Protein AF-A0AB72ZEQ2-F1 (afdb_monomer_lite)

Structure (mmCIF, N/CA/C/O backbone):
data_AF-A0AB72ZEQ2-F1
#
_entry.id   AF-A0AB72ZEQ2-F1
#
loop_
_atom_site.group_PDB
_atom_site.id
_atom_site.type_symbol
_atom_site.label_atom_id
_atom_site.label_alt_id
_atom_site.label_comp_id
_atom_site.label_asym_id
_atom_site.label_entity_id
_atom_site.label_seq_id
_atom_site.pdbx_PDB_ins_code
_atom_site.Cartn_x
_atom_site.Cartn_y
_atom_site.Cartn_z
_atom_site.occupancy
_atom_site.B_iso_or_equiv
_atom_site.auth_seq_id
_atom_site.auth_comp_id
_atom_site.auth_asym_id
_atom_site.auth_atom_id
_atom_site.pdbx_PDB_model_num
ATOM 1 N N . MET A 1 1 ? -40.148 20.447 48.934 1.00 45.53 1 MET A N 1
ATOM 2 C CA . MET A 1 1 ? -38.797 19.963 48.595 1.00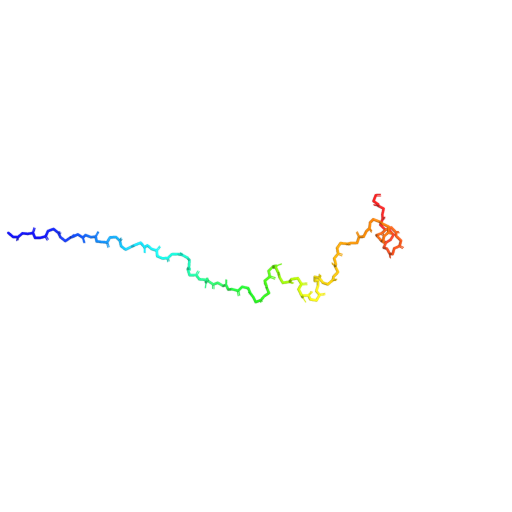 45.53 1 MET A CA 1
ATOM 3 C C . MET A 1 1 ? -38.963 18.667 47.817 1.00 45.53 1 MET A C 1
ATOM 5 O O . MET A 1 1 ? -39.156 17.629 48.430 1.00 45.53 1 MET A O 1
ATOM 9 N N . LEU A 1 2 ? -39.025 18.735 46.489 1.00 50.38 2 LEU A N 1
ATOM 10 C CA . LEU A 1 2 ? -38.927 17.551 45.636 1.00 50.38 2 LEU A CA 1
ATOM 11 C C . LEU A 1 2 ? -37.942 17.937 44.537 1.00 50.38 2 LEU A C 1
ATOM 13 O O . LEU A 1 2 ? -38.298 18.613 43.576 1.00 50.38 2 LEU A O 1
ATOM 17 N N . GLU A 1 3 ? -36.668 17.658 44.790 1.00 53.22 3 GLU A N 1
ATOM 18 C CA . GLU A 1 3 ? -35.606 17.904 43.827 1.00 53.22 3 GLU A CA 1
ATOM 19 C C . GLU A 1 3 ? -35.790 16.929 42.669 1.00 53.22 3 GLU A C 1
ATOM 21 O O . GLU A 1 3 ? -35.624 15.718 42.802 1.00 53.22 3 GLU A O 1
ATOM 26 N N . THR A 1 4 ? -36.198 17.476 41.529 1.00 51.81 4 THR A N 1
ATOM 27 C CA . THR A 1 4 ? -36.286 16.767 40.261 1.00 51.81 4 THR A 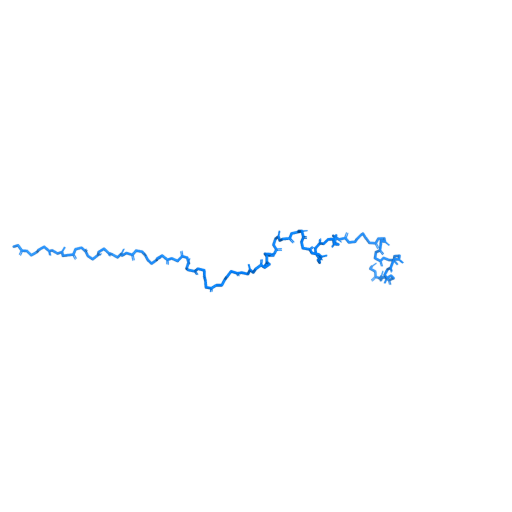CA 1
ATOM 28 C C . THR A 1 4 ? -34.877 16.321 39.890 1.00 51.81 4 THR A C 1
ATOM 30 O O . THR A 1 4 ? -34.060 17.119 39.430 1.00 51.81 4 THR A O 1
ATOM 33 N N . THR A 1 5 ? -34.565 15.049 40.131 1.00 58.88 5 THR A N 1
ATOM 34 C CA . THR A 1 5 ? -33.292 14.439 39.750 1.00 58.88 5 THR A CA 1
ATOM 35 C C . THR A 1 5 ? -33.097 14.613 38.249 1.00 58.88 5 THR A C 1
ATOM 37 O O . THR A 1 5 ? -33.751 13.952 37.440 1.00 58.88 5 THR A O 1
ATOM 40 N N . LYS A 1 6 ? -32.212 15.543 37.881 1.00 59.03 6 LYS A N 1
ATOM 41 C CA . LYS A 1 6 ? -31.715 15.745 36.523 1.00 59.03 6 LYS A CA 1
ATOM 42 C C . LYS A 1 6 ? -31.110 14.421 36.071 1.00 59.03 6 LYS A C 1
ATOM 44 O O . LYS A 1 6 ? -30.002 14.082 36.472 1.00 59.03 6 LYS A O 1
ATOM 49 N N . SER A 1 7 ? -31.857 13.661 35.273 1.00 61.12 7 SER A N 1
ATOM 50 C CA . SER A 1 7 ? -31.331 12.496 34.571 1.00 61.12 7 SER A CA 1
ATOM 51 C C . SER A 1 7 ? -30.263 13.007 33.606 1.00 61.12 7 SER A C 1
ATOM 53 O O . SER A 1 7 ? -30.551 13.488 32.511 1.00 61.12 7 SER A O 1
ATOM 55 N N . THR A 1 8 ? -29.016 13.031 34.067 1.00 64.56 8 THR A N 1
ATOM 56 C CA . THR A 1 8 ? -27.852 13.250 33.218 1.00 64.56 8 THR A CA 1
ATOM 57 C C . THR A 1 8 ? -27.751 12.048 32.303 1.00 64.56 8 THR A C 1
ATOM 59 O O . THR A 1 8 ? -27.217 11.010 32.687 1.00 64.56 8 THR A O 1
ATOM 62 N N . VAL A 1 9 ? -28.299 12.189 31.099 1.00 67.12 9 VAL A N 1
ATOM 63 C CA . VAL A 1 9 ? -28.049 11.282 29.982 1.00 67.12 9 VAL A CA 1
ATOM 64 C C . VAL A 1 9 ? -26.541 11.316 29.735 1.00 67.12 9 VAL A C 1
ATOM 66 O O . VAL A 1 9 ? -26.016 12.270 29.162 1.00 67.12 9 VAL A O 1
ATOM 69 N N . GLN A 1 10 ? -25.814 10.333 30.265 1.00 70.12 10 GLN A N 1
ATOM 70 C CA . GLN A 1 10 ? -24.418 10.145 29.896 1.00 70.12 10 GLN A CA 1
ATOM 71 C C . GLN A 1 10 ? -24.393 9.746 28.422 1.00 70.12 10 GLN A C 1
ATOM 73 O O . GLN A 1 10 ? -25.060 8.794 28.018 1.00 70.12 10 GLN A O 1
ATOM 78 N N . ALA A 1 11 ? -23.653 10.507 27.617 1.00 67.38 11 ALA A N 1
ATOM 79 C CA . ALA A 1 11 ? -23.434 10.175 26.221 1.00 67.38 11 ALA A CA 1
ATOM 80 C C . ALA A 1 11 ? -22.766 8.795 26.136 1.00 67.38 11 ALA A C 1
ATOM 82 O O . ALA A 1 11 ? -21.758 8.542 26.798 1.00 67.38 11 ALA A O 1
ATOM 83 N N . LEU A 1 12 ? -23.344 7.899 25.336 1.00 69.25 12 LEU A N 1
ATOM 84 C CA . LEU A 1 12 ? -22.760 6.595 25.055 1.00 69.25 12 LEU A CA 1
ATOM 85 C C . LEU A 1 12 ? -21.414 6.809 24.351 1.00 69.25 12 LEU A C 1
ATOM 87 O O . LEU A 1 12 ? -21.365 7.346 23.244 1.00 69.25 12 LEU A O 1
ATOM 91 N N . TYR A 1 13 ? -20.322 6.409 25.002 1.00 67.62 13 TYR A N 1
ATOM 92 C CA . TYR A 1 13 ? -18.997 6.433 24.393 1.00 67.62 13 TYR A CA 1
ATOM 93 C C . TYR A 1 13 ? -18.913 5.332 23.337 1.00 67.62 13 TYR A C 1
ATOM 95 O O . TYR A 1 13 ? -18.903 4.143 23.652 1.00 67.62 13 TYR A O 1
ATOM 103 N N . PHE A 1 14 ? -18.817 5.746 22.079 1.00 64.12 14 PHE A N 1
ATOM 104 C CA . PHE A 1 14 ? -18.464 4.886 20.957 1.00 64.12 14 PHE A CA 1
ATOM 105 C C . PHE A 1 14 ? -17.190 5.419 20.288 1.00 64.12 14 PHE A C 1
ATOM 107 O O . PHE A 1 14 ? -17.007 6.637 20.250 1.00 64.12 14 PHE A O 1
ATOM 114 N N . PRO A 1 15 ? -16.335 4.555 19.712 1.00 74.62 15 PRO A N 1
ATOM 115 C CA . PRO A 1 15 ? -16.439 3.098 19.624 1.00 74.62 15 PRO A CA 1
ATOM 116 C C . PRO A 1 15 ? -15.490 2.378 20.598 1.00 74.62 15 PRO A C 1
ATOM 118 O O . PRO A 1 15 ? -14.349 2.792 20.801 1.00 74.62 15 PRO A O 1
ATOM 121 N N . CYS A 1 16 ? -15.913 1.234 21.145 1.00 73.25 16 CYS A N 1
ATOM 122 C CA . CYS A 1 16 ? -14.944 0.250 21.618 1.00 73.25 16 CYS A CA 1
ATOM 123 C C . CYS A 1 16 ? -14.318 -0.425 20.389 1.00 73.25 16 CYS A C 1
ATOM 125 O O . CYS A 1 16 ? -15.000 -0.763 19.421 1.00 73.25 16 CYS A O 1
ATOM 127 N N . THR A 1 17 ? -12.997 -0.584 20.385 1.00 74.19 17 THR A N 1
ATOM 128 C CA . THR A 1 17 ? -12.331 -1.332 19.316 1.00 74.19 17 THR A CA 1
ATOM 129 C C . THR A 1 17 ? -12.616 -2.813 19.537 1.00 74.19 17 THR A C 1
ATOM 131 O O . THR A 1 17 ? -11.983 -3.440 20.379 1.00 74.19 17 THR A O 1
ATOM 134 N N . VAL A 1 18 ? -13.596 -3.360 18.813 1.00 77.94 18 VAL A N 1
ATOM 135 C CA . VAL A 1 18 ? -13.978 -4.783 18.911 1.00 77.94 18 VAL A CA 1
ATOM 136 C C . VAL A 1 18 ? -12.850 -5.682 18.407 1.00 77.94 18 VAL A C 1
ATOM 138 O O . VAL A 1 18 ? -12.570 -6.734 18.972 1.00 77.94 18 VAL A O 1
ATOM 141 N N . PHE A 1 19 ? -12.173 -5.241 17.352 1.00 71.31 19 PHE A N 1
ATOM 142 C CA . PHE A 1 19 ? -11.018 -5.909 16.785 1.00 71.31 19 PHE A CA 1
ATOM 143 C C . PHE A 1 19 ? -10.114 -4.861 16.146 1.00 71.31 19 PHE A C 1
ATOM 145 O O . PHE A 1 19 ? -10.585 -3.970 15.437 1.00 71.31 19 PHE A O 1
ATOM 152 N N . LYS A 1 20 ? -8.811 -4.965 16.399 1.00 75.56 20 LYS A N 1
ATOM 153 C CA . LYS A 1 20 ? -7.791 -4.175 15.714 1.00 75.56 20 LYS A CA 1
ATOM 154 C C . LYS A 1 20 ? -7.043 -5.118 14.788 1.00 75.56 20 LYS A C 1
ATOM 156 O O . LYS A 1 20 ? -6.475 -6.104 15.253 1.00 75.56 20 LYS A O 1
ATOM 161 N N . THR A 1 21 ? -7.051 -4.830 13.490 1.00 77.44 21 THR A N 1
ATOM 162 C CA . THR A 1 21 ? -6.275 -5.625 12.540 1.00 77.44 21 THR A CA 1
ATOM 163 C C . THR A 1 21 ? -4.791 -5.486 12.879 1.00 77.44 21 THR A C 1
ATOM 165 O O . THR A 1 21 ? -4.310 -4.399 13.202 1.00 77.44 21 THR A O 1
ATOM 168 N N . GLN A 1 22 ? -4.063 -6.602 12.859 1.00 75.25 22 GLN A N 1
ATOM 169 C CA . GLN A 1 22 ? -2.620 -6.587 13.116 1.00 75.25 22 GLN A CA 1
ATOM 170 C C . GLN A 1 22 ? -1.864 -5.963 11.941 1.00 75.25 22 GLN A C 1
ATOM 172 O O . GLN A 1 22 ? -0.924 -5.204 12.143 1.00 75.25 22 GLN A O 1
ATOM 177 N N . LYS A 1 23 ? -2.325 -6.243 10.717 1.00 74.25 23 LYS A N 1
ATOM 178 C CA . LYS A 1 23 ? -1.855 -5.590 9.499 1.00 74.25 23 LYS A CA 1
ATOM 179 C C . LYS A 1 23 ? -2.780 -4.432 9.180 1.00 74.25 23 LYS A C 1
ATOM 181 O O . LYS A 1 23 ? -3.995 -4.624 9.047 1.00 74.25 23 LYS A O 1
ATOM 186 N N . ARG A 1 24 ? -2.224 -3.229 9.130 1.00 75.50 24 ARG A N 1
ATOM 187 C CA . ARG A 1 24 ? -2.998 -2.056 8.748 1.00 75.50 24 ARG A CA 1
ATOM 188 C C . ARG A 1 24 ? -3.051 -1.983 7.226 1.00 75.50 24 ARG A C 1
ATOM 190 O O . ARG A 1 24 ? -2.082 -2.325 6.564 1.00 75.50 24 ARG A O 1
ATOM 197 N N . MET A 1 25 ? -4.187 -1.556 6.682 1.00 73.12 25 MET A N 1
ATOM 198 C CA . MET A 1 25 ? -4.356 -1.383 5.233 1.00 73.12 25 MET A CA 1
ATOM 199 C C . MET A 1 25 ? -3.343 -0.381 4.652 1.00 73.12 25 MET A C 1
ATOM 201 O O . MET A 1 25 ? -2.982 -0.482 3.490 1.00 73.12 25 MET A O 1
ATOM 205 N N . ASP A 1 26 ? -2.888 0.566 5.472 1.00 72.94 26 ASP A N 1
ATOM 206 C CA . ASP A 1 26 ? -1.915 1.612 5.160 1.00 72.94 26 ASP A CA 1
ATOM 207 C C . ASP A 1 26 ? -0.458 1.223 5.479 1.00 72.94 26 ASP A C 1
ATOM 209 O O . ASP A 1 26 ? 0.421 2.084 5.487 1.00 72.94 26 ASP A O 1
ATOM 213 N N . ASP A 1 27 ? -0.174 -0.053 5.758 1.00 76.69 27 ASP A N 1
ATOM 214 C CA . ASP A 1 27 ? 1.195 -0.539 5.949 1.00 76.69 27 ASP A CA 1
ATOM 215 C C . ASP A 1 27 ? 1.903 -0.750 4.600 1.00 76.69 27 ASP A C 1
ATOM 217 O O . ASP A 1 27 ? 2.082 -1.870 4.128 1.00 76.69 27 ASP A O 1
ATOM 221 N N . TYR A 1 28 ? 2.338 0.351 3.985 1.00 73.88 28 TYR A N 1
ATOM 222 C CA . TYR A 1 28 ? 3.117 0.340 2.738 1.00 73.88 28 TYR A CA 1
ATOM 223 C C . TYR A 1 28 ? 4.490 -0.345 2.873 1.00 73.88 28 TYR A C 1
ATOM 225 O O . TYR A 1 28 ? 5.175 -0.553 1.873 1.00 73.88 28 TYR A O 1
ATOM 233 N N . GLY A 1 29 ? 4.914 -0.676 4.099 1.00 75.50 29 GLY A N 1
ATOM 234 C CA . GLY A 1 29 ? 6.116 -1.463 4.367 1.00 75.50 29 GLY A CA 1
ATOM 235 C C . GLY A 1 29 ? 5.884 -2.974 4.309 1.00 75.50 29 GLY A C 1
ATOM 236 O O . GLY A 1 29 ? 6.850 -3.732 4.415 1.00 75.50 29 GLY A O 1
ATOM 237 N N . ALA A 1 30 ? 4.636 -3.423 4.150 1.00 79.25 30 ALA A N 1
ATOM 238 C CA . ALA A 1 30 ? 4.313 -4.836 4.060 1.00 79.25 30 ALA A CA 1
ATOM 239 C C . ALA A 1 30 ? 4.963 -5.482 2.825 1.00 79.25 30 ALA A C 1
ATOM 241 O O . ALA A 1 30 ? 5.081 -4.873 1.762 1.00 79.25 30 ALA A O 1
ATOM 242 N N . ASP A 1 31 ? 5.389 -6.741 2.964 1.00 75.75 31 ASP A N 1
ATOM 243 C CA . ASP A 1 31 ? 6.139 -7.463 1.928 1.00 75.75 31 ASP A CA 1
ATOM 244 C C . ASP A 1 31 ? 5.413 -7.536 0.573 1.00 75.75 31 ASP A C 1
ATOM 246 O O . ASP A 1 31 ? 6.078 -7.562 -0.468 1.00 75.75 31 ASP A O 1
ATOM 250 N N . ASP A 1 32 ? 4.079 -7.573 0.602 1.00 75.12 32 ASP A N 1
ATOM 251 C CA . ASP A 1 32 ? 3.156 -7.577 -0.537 1.00 75.12 32 ASP A CA 1
ATOM 252 C C . ASP A 1 32 ? 2.878 -6.178 -1.112 1.00 75.12 32 ASP A C 1
ATOM 254 O O . ASP A 1 32 ? 2.474 -6.072 -2.266 1.00 75.12 32 ASP A O 1
ATOM 258 N N . MET A 1 33 ? 3.160 -5.109 -0.361 1.00 73.56 33 MET A N 1
ATOM 259 C CA . MET A 1 33 ? 3.069 -3.715 -0.824 1.00 73.56 33 MET A CA 1
ATOM 260 C C . MET A 1 33 ? 4.387 -3.161 -1.388 1.00 73.56 33 MET A C 1
ATOM 262 O O . MET A 1 33 ? 4.434 -2.027 -1.860 1.00 73.56 33 MET A O 1
ATOM 266 N N . ARG A 1 34 ? 5.464 -3.960 -1.401 1.00 67.81 34 ARG A N 1
ATOM 267 C CA . ARG A 1 34 ? 6.770 -3.563 -1.967 1.00 67.81 34 ARG A CA 1
ATOM 268 C C . ARG A 1 34 ? 6.764 -3.409 -3.486 1.00 67.81 34 ARG A C 1
ATOM 270 O O . ARG A 1 34 ? 7.644 -2.752 -4.040 1.00 67.81 34 ARG A O 1
ATOM 277 N N . CYS A 1 35 ? 5.806 -4.031 -4.162 1.00 70.81 35 CYS A N 1
ATOM 278 C CA . CYS A 1 35 ? 5.619 -3.897 -5.596 1.00 70.81 35 CYS A CA 1
ATOM 279 C C . CYS A 1 35 ? 4.561 -2.818 -5.829 1.00 70.81 35 CYS A C 1
ATOM 281 O O . CYS A 1 35 ? 3.368 -3.089 -5.745 1.00 70.81 35 CYS A O 1
ATOM 283 N N . GLY A 1 36 ? 5.011 -1.584 -6.067 1.00 7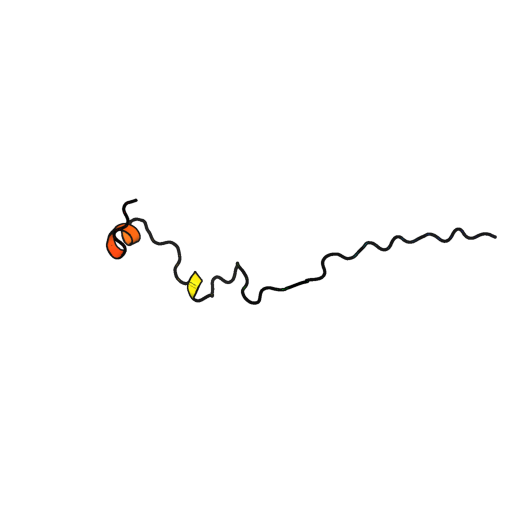4.81 36 GLY A N 1
ATOM 284 C CA . GLY A 1 36 ? 4.130 -0.515 -6.537 1.00 74.81 36 GLY A CA 1
ATOM 285 C C . GLY A 1 36 ? 3.586 -0.797 -7.941 1.00 74.81 36 GLY A C 1
ATOM 286 O O . GLY A 1 36 ? 3.876 -1.835 -8.543 1.00 74.81 36 GLY A O 1
ATOM 287 N N . ASP A 1 37 ? 2.821 0.150 -8.480 1.00 84.75 37 ASP A N 1
ATOM 288 C CA . ASP A 1 37 ? 2.237 0.006 -9.811 1.00 84.75 37 ASP A CA 1
ATOM 289 C C . ASP A 1 37 ? 3.314 -0.204 -10.880 1.00 84.75 37 ASP A C 1
ATOM 291 O O . ASP A 1 37 ? 4.310 0.521 -10.966 1.00 84.75 37 ASP A O 1
ATOM 295 N N . LEU A 1 38 ? 3.089 -1.202 -11.730 1.00 86.56 38 LEU A N 1
ATOM 296 C CA . LEU A 1 38 ? 3.922 -1.441 -12.896 1.00 86.56 38 LEU A CA 1
ATOM 297 C C . LEU A 1 38 ? 3.533 -0.470 -14.008 1.00 86.56 38 LEU A C 1
ATOM 299 O O . LEU A 1 38 ? 2.353 -0.248 -14.286 1.00 86.56 38 LEU A O 1
ATOM 303 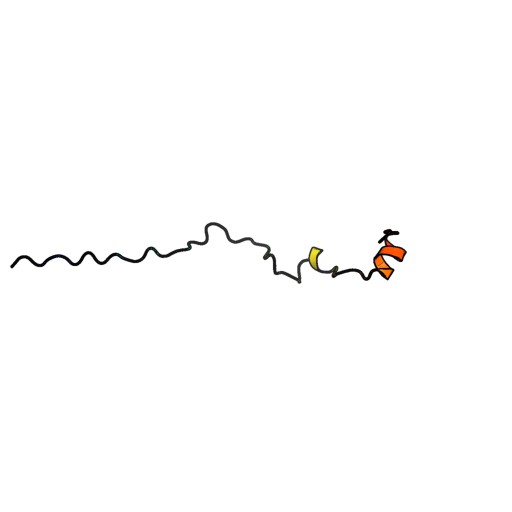N N . SER A 1 39 ? 4.532 0.075 -14.699 1.00 88.44 39 SER A N 1
ATOM 304 C CA . SER A 1 39 ? 4.268 0.845 -15.913 1.00 88.44 39 SER A CA 1
ATOM 305 C C . SER A 1 39 ? 3.641 -0.043 -16.994 1.00 88.44 39 SER A C 1
ATOM 307 O O . SER A 1 39 ? 3.899 -1.248 -17.067 1.00 88.44 39 SER A O 1
ATOM 309 N N . ALA A 1 40 ? 2.865 0.560 -17.899 1.00 90.50 40 ALA A N 1
ATOM 310 C CA . ALA A 1 40 ? 2.272 -0.158 -19.029 1.00 90.50 40 ALA A CA 1
ATOM 311 C C . ALA A 1 40 ? 3.326 -0.914 -19.864 1.00 90.50 40 ALA A C 1
ATOM 313 O O . ALA A 1 40 ? 3.052 -1.994 -20.381 1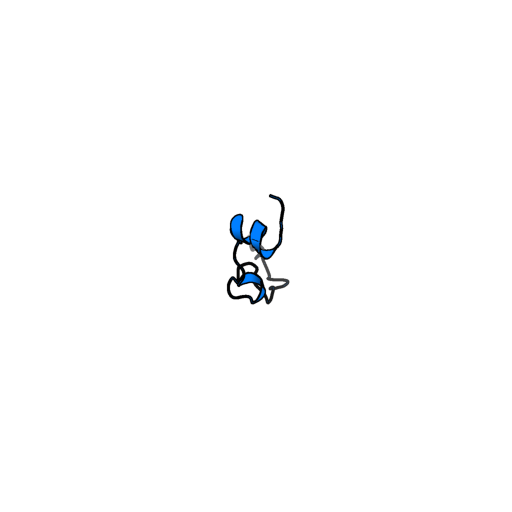.00 90.50 40 ALA A O 1
ATOM 314 N N . THR A 1 41 ? 4.544 -0.374 -19.962 1.00 92.50 41 THR A N 1
ATOM 315 C CA . THR A 1 41 ? 5.671 -1.012 -20.654 1.00 92.50 41 THR A CA 1
ATOM 316 C C . THR A 1 41 ? 6.149 -2.274 -19.935 1.00 92.50 41 THR A C 1
ATOM 318 O O . THR A 1 41 ? 6.364 -3.290 -20.594 1.00 92.50 41 THR A O 1
ATOM 321 N N . GLN A 1 42 ? 6.275 -2.241 -18.603 1.00 91.00 42 GLN A N 1
ATOM 322 C CA . GLN A 1 42 ? 6.658 -3.413 -17.799 1.00 91.00 42 GLN A CA 1
ATOM 323 C C . GLN A 1 42 ? 5.600 -4.515 -17.882 1.00 91.00 42 GLN A C 1
ATOM 325 O O . GLN A 1 42 ? 5.927 -5.675 -18.099 1.00 91.00 42 GLN A O 1
ATOM 330 N N . LEU A 1 43 ? 4.318 -4.151 -17.818 1.00 91.62 43 LEU A N 1
ATOM 331 C CA . LEU A 1 43 ? 3.219 -5.107 -17.982 1.00 91.62 43 LEU A CA 1
ATOM 332 C C . LEU A 1 43 ? 3.237 -5.792 -19.357 1.00 91.6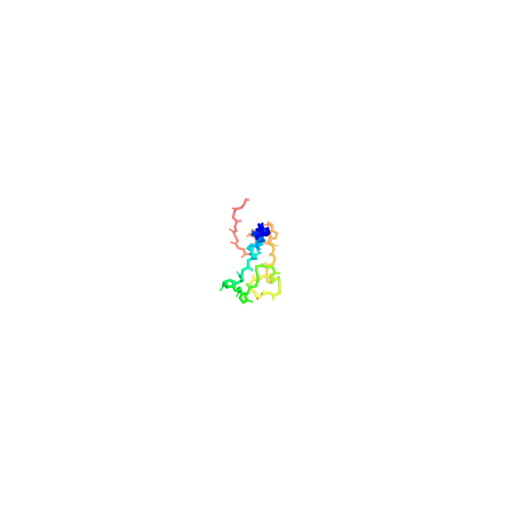2 43 LEU A C 1
ATOM 334 O O . LEU A 1 43 ? 3.032 -7.003 -19.449 1.00 91.62 43 LEU A O 1
ATOM 338 N N . LYS A 1 44 ? 3.523 -5.036 -20.423 1.00 93.44 44 LYS A N 1
ATOM 339 C CA . LYS A 1 44 ? 3.621 -5.570 -21.790 1.00 93.44 44 LYS A CA 1
ATOM 340 C C . LYS A 1 44 ? 4.860 -6.440 -21.995 1.00 93.44 44 LYS A C 1
ATOM 342 O O . LYS A 1 44 ? 4.772 -7.437 -22.698 1.00 93.44 44 LYS A O 1
ATOM 347 N N . THR A 1 45 ? 5.990 -6.076 -21.393 1.00 92.19 45 THR A N 1
ATOM 348 C CA . THR A 1 45 ? 7.283 -6.737 -21.644 1.00 92.19 45 THR A CA 1
ATOM 349 C C . THR A 1 45 ? 7.488 -7.956 -20.752 1.00 92.19 45 THR A C 1
ATOM 351 O O . THR A 1 45 ? 7.823 -9.028 -21.245 1.00 92.19 45 THR A O 1
ATOM 354 N N . ASP A 1 46 ? 7.247 -7.807 -19.451 1.00 91.94 46 ASP A N 1
ATOM 355 C CA . ASP A 1 46 ? 7.635 -8.807 -18.450 1.00 91.94 46 ASP A CA 1
ATOM 356 C C . ASP A 1 46 ? 6.511 -9.819 -18.193 1.00 91.94 46 ASP A C 1
ATOM 358 O O . ASP A 1 46 ? 6.762 -10.967 -17.831 1.00 91.94 46 ASP A O 1
ATOM 362 N N . PHE A 1 47 ? 5.261 -9.402 -18.415 1.00 89.81 47 PHE A N 1
ATOM 363 C CA . PHE A 1 47 ? 4.063 -10.198 -18.133 1.00 89.81 47 PHE A CA 1
ATOM 364 C C . PHE A 1 47 ? 3.202 -10.462 -19.374 1.00 89.81 47 PHE A C 1
ATOM 366 O O . PHE A 1 47 ? 2.174 -11.131 -19.275 1.00 89.81 47 PHE A O 1
ATOM 373 N N . ASN A 1 48 ? 3.618 -9.957 -20.542 1.00 89.69 48 ASN A N 1
ATOM 374 C CA . ASN A 1 48 ? 2.940 -10.133 -21.829 1.00 89.69 48 ASN A CA 1
ATOM 375 C C . ASN A 1 48 ? 1.446 -9.748 -21.797 1.00 89.69 48 ASN A C 1
ATOM 377 O O . ASN A 1 48 ? 0.614 -10.335 -22.495 1.00 89.69 48 ASN A O 1
ATOM 381 N N . VAL A 1 49 ? 1.100 -8.769 -20.956 1.00 88.50 49 VAL A N 1
ATOM 382 C CA . VAL A 1 49 ? -0.271 -8.286 -20.788 1.00 88.50 49 VAL A CA 1
ATOM 383 C C . VAL A 1 49 ? -0.647 -7.420 -21.986 1.00 88.50 49 VAL A C 1
ATOM 385 O O . VAL A 1 49 ? 0.051 -6.463 -22.321 1.00 88.50 49 VAL A O 1
ATOM 388 N N . VAL A 1 50 ? -1.786 -7.722 -22.610 1.00 78.00 50 VAL A N 1
ATOM 389 C CA . VAL A 1 50 ? -2.380 -6.873 -23.648 1.00 78.00 50 VAL A CA 1
ATOM 390 C C . VAL A 1 50 ? -3.286 -5.852 -22.963 1.00 78.00 50 VAL A C 1
ATOM 392 O O . VAL A 1 50 ? -4.331 -6.210 -22.427 1.00 78.00 50 VAL A O 1
ATOM 395 N N . ILE A 1 51 ? -2.838 -4.596 -22.960 1.00 67.44 51 ILE A N 1
ATOM 396 C CA . ILE A 1 51 ? -3.552 -3.422 -22.436 1.00 67.44 51 ILE A CA 1
ATOM 397 C C . ILE A 1 51 ? -3.897 -2.500 -23.594 1.00 67.44 51 ILE A C 1
ATOM 399 O O . ILE A 1 51 ? -2.936 -2.170 -24.348 1.00 67.44 51 ILE A O 1
#

Sequence (51 aa):
MLETTKSTVQALYFPCTVFKTQKRMDDYGADDMRCGDLSATQLKTDFNVVI

pLDDT: mean 74.61, std 11.61, range [45.53, 93.44]

Radius of gyration: 27.06 Å; chains: 1; bounding box: 47×30×72 Å

Foldseek 3Di:
DDPPPPPPPDPDDDDDCPDDDPDDPPPCVDPVNVDDDDDPVCCCPVVVDDD

InterPro domains:
  IPR017483 Conserved hypothetical protein CHP03034 [PF11692] (12-49)

Secondary structure (DSSP, 8-state):
-----------------S---SS-TT-TTSTTTSS-PPPHHHHHHHS----

Organism: NCBI:txid992134